Protein AF-A0A523N2A1-F1 (afdb_monomer_lite)

Radius of gyration: 11.04 Å; chains: 1; bounding box: 25×27×24 Å

Secondary structure (DSSP, 8-state):
---GGGS---HHHHHHHHHTT--S--HHHHHHHHHHHTT--------TTSSHHHHHHHHHHHHHT-

Sequence (66 aa):
MQYFNELQLQQPIARALQSMQFEKPTPIQAQAIPLAIDRKDIIACAQTGTGKTAAFGIPIIDRLLK

Structure (mmCIF, N/CA/C/O backbone):
data_AF-A0A523N2A1-F1
#
_entry.id   AF-A0A523N2A1-F1
#
loop_
_atom_site.group_PDB
_atom_site.id
_atom_site.type_symbol
_atom_site.label_atom_id
_atom_site.label_alt_id
_atom_site.label_comp_id
_atom_site.label_asym_id
_atom_site.label_entity_id
_atom_site.label_seq_id
_atom_site.pdbx_PDB_ins_code
_atom_site.Cartn_x
_atom_site.Cartn_y
_atom_site.Cartn_z
_atom_site.occupancy
_atom_site.B_iso_or_equiv
_atom_site.auth_seq_id
_atom_site.auth_comp_id
_atom_site.auth_asym_id
_atom_site.auth_atom_id
_atom_site.pdbx_PDB_model_num
ATOM 1 N N . MET A 1 1 ? -17.639 -7.791 3.699 1.00 59.09 1 MET A N 1
ATOM 2 C CA . MET A 1 1 ? -16.317 -7.483 4.293 1.00 59.09 1 MET A CA 1
ATOM 3 C C . MET A 1 1 ? -15.281 -7.987 3.315 1.00 59.09 1 MET A C 1
ATOM 5 O O . MET A 1 1 ? -15.512 -9.067 2.800 1.00 59.09 1 MET A O 1
ATOM 9 N N . GLN A 1 2 ? -14.227 -7.220 3.043 1.00 81.25 2 GLN A N 1
ATOM 10 C CA . GLN A 1 2 ? -13.153 -7.638 2.138 1.00 81.25 2 GLN A CA 1
ATOM 11 C C . GLN A 1 2 ? -11.965 -8.157 2.958 1.00 81.25 2 GLN A C 1
ATOM 13 O O . GLN A 1 2 ? -11.688 -7.595 4.022 1.00 81.25 2 GLN A O 1
ATOM 18 N N . TYR A 1 3 ? -11.283 -9.197 2.485 1.00 91.06 3 TYR A N 1
ATOM 19 C CA . TYR A 1 3 ? -10.079 -9.773 3.098 1.00 91.06 3 TYR A CA 1
ATOM 20 C C . TYR A 1 3 ? -8.877 -9.680 2.154 1.00 91.06 3 TYR A C 1
ATOM 22 O O . TYR A 1 3 ? -9.024 -9.619 0.935 1.00 91.06 3 TYR A O 1
ATOM 30 N N . PHE A 1 4 ? -7.660 -9.687 2.703 1.00 93.69 4 PHE A N 1
ATOM 31 C CA . PHE A 1 4 ? -6.443 -9.636 1.883 1.00 93.69 4 PHE A CA 1
ATOM 32 C C . PHE A 1 4 ? -6.280 -10.847 0.957 1.00 93.69 4 PHE A C 1
ATOM 34 O O . PHE A 1 4 ? -5.730 -10.702 -0.128 1.00 93.69 4 PHE A O 1
ATOM 41 N N . ASN A 1 5 ? -6.771 -12.022 1.353 1.00 88.69 5 ASN A N 1
ATOM 42 C CA . ASN A 1 5 ? -6.718 -13.241 0.537 1.00 88.69 5 ASN A CA 1
ATOM 43 C C . ASN A 1 5 ? -7.673 -13.220 -0.673 1.00 88.69 5 ASN A C 1
ATOM 45 O O . ASN A 1 5 ? -7.550 -14.064 -1.554 1.00 88.69 5 ASN A O 1
ATOM 49 N N . GLU A 1 6 ? -8.606 -12.268 -0.723 1.00 90.62 6 GLU A N 1
ATOM 50 C CA . GLU A 1 6 ? -9.489 -12.032 -1.870 1.00 90.62 6 GLU A CA 1
ATOM 51 C C . GLU A 1 6 ? -8.832 -11.104 -2.905 1.00 90.62 6 GLU A C 1
ATOM 53 O O . GLU A 1 6 ? -9.287 -11.010 -4.045 1.00 90.62 6 GLU A O 1
ATOM 58 N N . LEU A 1 7 ? -7.754 -10.412 -2.522 1.00 87.62 7 LEU A N 1
ATOM 59 C CA . LEU A 1 7 ? -6.932 -9.616 -3.424 1.00 87.62 7 LEU A CA 1
ATOM 60 C C . LEU A 1 7 ? -5.965 -10.579 -4.122 1.00 87.62 7 LEU A C 1
ATOM 62 O O . LEU A 1 7 ? -5.287 -11.349 -3.449 1.00 87.62 7 LEU A O 1
ATOM 66 N N . GLN A 1 8 ? -5.913 -10.560 -5.457 1.00 87.56 8 GLN A N 1
ATOM 67 C CA . GLN A 1 8 ? -5.117 -11.472 -6.301 1.00 87.56 8 GLN A CA 1
ATOM 68 C C . GLN A 1 8 ? -3.593 -11.228 -6.188 1.00 87.56 8 GLN A C 1
ATOM 70 O O . GLN A 1 8 ? -2.908 -10.956 -7.173 1.00 87.56 8 GLN A O 1
ATOM 75 N N . LEU A 1 9 ? -3.074 -11.291 -4.965 1.00 92.25 9 LEU A N 1
ATOM 76 C CA . LEU A 1 9 ? -1.689 -11.054 -4.587 1.00 92.25 9 LEU A CA 1
ATOM 77 C C . LEU A 1 9 ? -0.851 -12.323 -4.759 1.00 92.25 9 LEU A C 1
ATOM 79 O O . LEU A 1 9 ? -1.341 -13.449 -4.635 1.00 92.25 9 LEU A O 1
ATOM 83 N N . GLN A 1 10 ? 0.447 -12.147 -4.986 1.00 93.88 10 GLN A N 1
ATOM 84 C CA . GLN A 1 10 ? 1.403 -13.245 -5.018 1.00 93.88 10 GLN A CA 1
ATOM 85 C C . GLN A 1 10 ? 1.477 -13.955 -3.657 1.00 93.88 10 GLN A C 1
ATOM 87 O O . GLN A 1 10 ? 1.436 -13.334 -2.591 1.00 93.88 10 GLN A O 1
ATOM 92 N N . GLN A 1 11 ? 1.666 -15.277 -3.688 1.00 94.06 11 GLN A N 1
ATOM 93 C CA . GLN A 1 11 ? 1.710 -16.122 -2.487 1.00 94.06 11 GLN A CA 1
ATOM 94 C C . GLN A 1 11 ? 2.700 -15.657 -1.398 1.00 94.06 11 GLN A C 1
ATOM 96 O O . GLN A 1 11 ? 2.343 -15.721 -0.218 1.00 94.06 11 GLN A O 1
ATOM 101 N N . PRO A 1 12 ? 3.915 -15.161 -1.719 1.00 94.81 12 PRO A N 1
ATOM 102 C CA . PRO A 1 12 ? 4.824 -14.637 -0.700 1.00 94.81 12 PRO A CA 1
ATOM 103 C C . PRO A 1 12 ? 4.235 -13.454 0.078 1.00 94.81 12 PRO A C 1
ATOM 105 O O . PRO A 1 12 ? 4.435 -13.358 1.287 1.00 94.81 12 PRO A O 1
ATOM 108 N N . ILE A 1 13 ? 3.463 -12.592 -0.590 1.00 95.31 13 ILE A N 1
ATOM 109 C CA . ILE A 1 13 ? 2.807 -11.441 0.038 1.00 95.31 13 ILE A CA 1
ATOM 110 C C . ILE A 1 13 ? 1.656 -11.905 0.917 1.00 95.31 13 ILE A C 1
ATOM 112 O O . ILE A 1 13 ? 1.568 -11.472 2.060 1.00 95.31 13 ILE A O 1
ATOM 116 N N . ALA A 1 14 ? 0.813 -12.820 0.432 1.00 93.12 14 ALA A N 1
ATOM 117 C CA . ALA A 1 14 ? -0.278 -13.374 1.231 1.00 93.12 14 ALA A CA 1
ATOM 118 C C . ALA A 1 14 ? 0.239 -14.001 2.541 1.00 93.12 14 ALA A C 1
ATOM 120 O O . ALA A 1 14 ? -0.306 -13.742 3.614 1.00 93.12 14 ALA A O 1
ATOM 121 N N . ARG A 1 15 ? 1.351 -14.747 2.477 1.00 94.06 15 ARG A N 1
ATOM 122 C CA . ARG A 1 15 ? 2.015 -15.317 3.662 1.00 94.06 15 ARG A CA 1
ATOM 123 C C . ARG A 1 15 ? 2.580 -14.249 4.597 1.00 94.06 15 ARG A C 1
ATOM 125 O O . ARG A 1 15 ? 2.442 -14.387 5.808 1.00 94.06 15 ARG A O 1
ATOM 132 N N . ALA A 1 16 ? 3.200 -13.200 4.056 1.00 95.38 16 ALA A N 1
ATOM 133 C CA . ALA A 1 16 ? 3.720 -12.092 4.856 1.00 95.38 16 ALA A CA 1
ATOM 134 C C . ALA A 1 16 ? 2.594 -11.318 5.561 1.00 95.38 16 ALA A C 1
ATOM 136 O O . ALA A 1 16 ? 2.702 -10.996 6.737 1.00 95.38 16 ALA A O 1
ATOM 137 N N . LEU A 1 17 ? 1.476 -11.072 4.875 1.00 95.31 17 LEU A N 1
ATOM 138 C CA . LEU A 1 17 ? 0.302 -10.438 5.477 1.00 95.31 17 LEU A CA 1
ATOM 139 C C . LEU A 1 17 ? -0.278 -11.308 6.597 1.00 95.31 17 LEU A C 1
ATOM 141 O O . LEU A 1 17 ? -0.567 -10.802 7.678 1.00 95.31 17 LEU A O 1
ATOM 145 N N . GLN A 1 18 ? -0.360 -12.624 6.387 1.00 93.38 18 GLN A N 1
ATOM 146 C CA . GLN A 1 18 ? -0.805 -13.558 7.418 1.00 93.38 18 GLN A CA 1
ATOM 147 C C . GLN A 1 18 ? 0.133 -13.581 8.637 1.00 93.38 18 GLN A C 1
ATOM 149 O O . GLN A 1 18 ? -0.349 -13.559 9.767 1.00 93.38 18 GLN A O 1
ATOM 154 N N . SER A 1 19 ? 1.459 -13.591 8.444 1.00 95.88 19 SER A N 1
ATOM 155 C CA . SER A 1 19 ? 2.419 -13.580 9.561 1.00 95.88 19 SER A CA 1
ATOM 156 C C . SER A 1 19 ? 2.393 -12.268 10.348 1.00 95.88 19 SER A C 1
ATOM 158 O O . SER A 1 19 ? 2.617 -12.271 11.556 1.00 95.88 19 SER A O 1
ATOM 160 N N . MET A 1 20 ? 2.049 -11.164 9.683 1.00 94.31 20 MET A N 1
ATOM 161 C CA . MET A 1 20 ? 1.787 -9.864 10.304 1.00 94.31 20 MET A CA 1
ATOM 162 C C . MET A 1 20 ? 0.393 -9.762 10.941 1.00 94.31 20 MET A C 1
ATOM 164 O O . MET A 1 20 ? 0.058 -8.713 11.486 1.00 94.31 20 MET A O 1
ATOM 168 N N . GLN A 1 21 ? -0.420 -10.824 10.876 1.00 94.94 21 GLN A N 1
ATOM 169 C CA . GLN A 1 21 ? -1.808 -10.853 11.355 1.00 94.94 21 GLN A CA 1
ATOM 170 C C . GLN A 1 21 ? -2.704 -9.808 10.662 1.00 94.94 21 GLN A C 1
ATOM 172 O O . GLN A 1 21 ? -3.676 -9.305 11.224 1.00 94.94 21 GLN A O 1
ATOM 177 N N . PHE A 1 22 ? -2.383 -9.473 9.410 1.00 94.56 22 PHE A N 1
ATOM 178 C CA . PHE A 1 22 ? -3.180 -8.587 8.569 1.00 94.56 22 PHE A CA 1
ATOM 179 C C . PHE A 1 22 ? -4.210 -9.409 7.799 1.00 94.56 22 PHE A C 1
ATOM 181 O O . PHE A 1 22 ? -3.946 -9.926 6.717 1.00 94.56 22 PHE A O 1
ATOM 188 N N . GLU A 1 23 ? -5.410 -9.516 8.362 1.00 92.75 23 GLU A N 1
ATOM 189 C CA . GLU A 1 23 ? -6.515 -10.238 7.723 1.00 92.75 23 GLU A CA 1
ATOM 190 C C . GLU A 1 23 ? -7.358 -9.331 6.826 1.00 92.75 23 GLU A C 1
ATOM 192 O O . GLU A 1 23 ? -7.698 -9.685 5.693 1.00 92.75 23 GLU A O 1
ATOM 197 N N . LYS A 1 24 ? -7.692 -8.142 7.336 1.00 95.56 24 LYS A N 1
ATOM 198 C CA . LYS A 1 24 ? -8.621 -7.208 6.699 1.00 95.56 24 LYS A CA 1
ATOM 199 C C . LYS A 1 24 ? -7.889 -5.932 6.286 1.00 95.56 24 LYS A C 1
ATOM 201 O O . LYS A 1 24 ? -7.272 -5.299 7.146 1.00 95.56 24 LYS A O 1
ATOM 206 N N . PRO A 1 25 ? -7.972 -5.520 5.012 1.00 96.38 25 PRO A N 1
ATOM 207 C CA . PRO A 1 25 ? -7.467 -4.224 4.597 1.00 96.38 25 PRO A CA 1
ATOM 208 C C . PRO A 1 25 ? -8.260 -3.094 5.263 1.00 96.38 25 PRO A C 1
ATOM 210 O O . PRO A 1 25 ? -9.469 -3.192 5.487 1.00 96.38 25 PRO A O 1
ATOM 213 N N . THR A 1 26 ? -7.590 -1.977 5.537 1.00 96.25 26 THR A N 1
ATOM 214 C CA . THR A 1 26 ? -8.267 -0.729 5.909 1.00 96.25 26 THR A CA 1
ATOM 215 C C . THR A 1 26 ? -9.075 -0.181 4.722 1.00 96.25 26 THR A C 1
ATOM 217 O O . THR A 1 26 ? -8.811 -0.555 3.575 1.00 96.25 26 THR A O 1
ATOM 220 N N . PRO A 1 27 ? -10.029 0.750 4.926 1.00 95.75 27 PRO A N 1
ATOM 221 C CA . PRO A 1 27 ? -10.846 1.274 3.829 1.00 95.75 27 PRO A CA 1
ATOM 222 C C . PRO A 1 27 ? -10.039 1.851 2.657 1.00 95.75 27 PRO A C 1
ATOM 224 O O . PRO A 1 27 ? -10.438 1.683 1.508 1.00 95.75 27 PRO A O 1
ATOM 227 N N . ILE A 1 28 ? -8.896 2.495 2.932 1.00 96.62 28 ILE A N 1
ATOM 228 C CA . ILE A 1 28 ? -8.027 3.045 1.881 1.00 96.62 28 ILE A CA 1
ATOM 229 C C . ILE A 1 28 ? -7.261 1.947 1.132 1.00 96.62 28 ILE A C 1
ATOM 231 O O . ILE A 1 28 ? -7.064 2.053 -0.073 1.00 96.62 28 ILE A O 1
ATOM 235 N N . GLN A 1 29 ? -6.873 0.869 1.818 1.00 96.94 29 GLN A N 1
ATOM 236 C CA . GLN A 1 29 ? -6.201 -0.287 1.218 1.00 96.94 29 GLN A CA 1
ATOM 237 C C . GLN A 1 29 ? -7.159 -1.084 0.327 1.00 96.94 29 GLN A C 1
ATOM 239 O O . GLN A 1 29 ? -6.814 -1.392 -0.808 1.00 96.94 29 GLN A O 1
ATOM 244 N N . ALA A 1 30 ? -8.378 -1.352 0.805 1.00 96.00 30 ALA A N 1
ATOM 245 C CA . ALA A 1 30 ? -9.427 -2.047 0.057 1.00 96.00 30 ALA A CA 1
ATOM 246 C C . ALA A 1 30 ? -9.766 -1.349 -1.272 1.00 96.00 30 ALA A C 1
ATOM 248 O O . ALA A 1 30 ? -10.010 -2.010 -2.276 1.00 96.00 30 ALA A O 1
ATOM 249 N N . GLN A 1 31 ? -9.742 -0.013 -1.287 1.00 95.06 31 GLN A N 1
ATOM 250 C CA . GLN A 1 31 ? -10.010 0.780 -2.488 1.00 95.06 31 GLN A CA 1
ATOM 251 C C . GLN A 1 31 ? -8.787 0.899 -3.406 1.00 95.06 31 GLN A C 1
ATOM 253 O O . GLN A 1 31 ? -8.918 0.776 -4.620 1.00 95.06 31 GLN A O 1
ATOM 258 N N . ALA A 1 32 ? -7.596 1.137 -2.848 1.00 96.69 32 ALA A N 1
ATOM 259 C CA . ALA A 1 32 ? -6.404 1.424 -3.645 1.00 96.69 32 ALA A CA 1
ATOM 260 C C . ALA A 1 32 ? -5.715 0.166 -4.194 1.00 96.69 32 ALA A C 1
ATOM 262 O O . ALA A 1 32 ? -5.260 0.179 -5.335 1.00 96.69 32 ALA A O 1
ATOM 263 N N . ILE A 1 33 ? -5.638 -0.921 -3.417 1.00 96.50 33 ILE A N 1
ATOM 264 C CA . ILE A 1 33 ? -4.848 -2.105 -3.791 1.00 96.50 33 ILE A CA 1
ATOM 265 C C . ILE A 1 33 ? -5.355 -2.760 -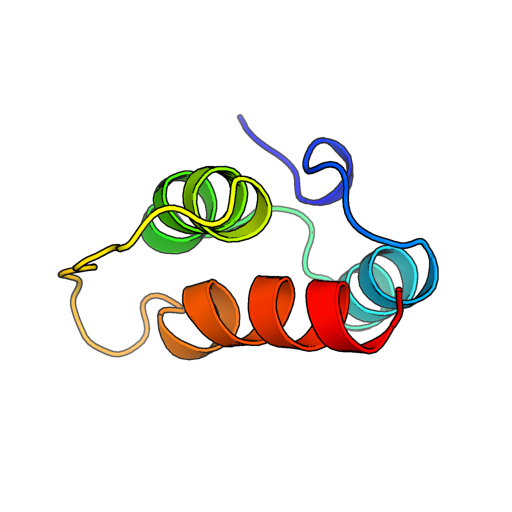5.089 1.00 96.50 33 ILE A C 1
ATOM 267 O O . ILE A 1 33 ? -4.520 -2.989 -5.962 1.00 96.50 33 ILE A O 1
ATOM 271 N N . PRO A 1 34 ? -6.667 -3.014 -5.293 1.00 94.88 34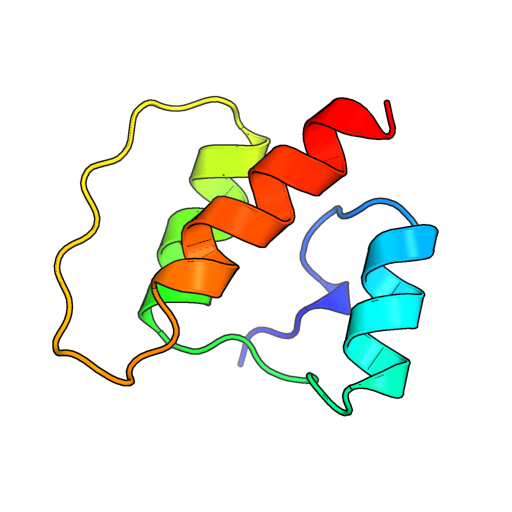 PRO A N 1
ATOM 272 C CA . PRO A 1 34 ? -7.153 -3.589 -6.550 1.00 94.88 34 PRO A CA 1
ATOM 273 C C . PRO A 1 34 ? -6.810 -2.723 -7.767 1.00 94.88 34 PRO A C 1
ATOM 275 O O . PRO A 1 34 ? -6.319 -3.222 -8.774 1.00 94.88 34 PRO A O 1
ATOM 278 N N . LEU A 1 35 ? -6.996 -1.404 -7.649 1.00 95.81 35 LEU A N 1
ATOM 279 C CA . LEU A 1 35 ? -6.681 -0.459 -8.719 1.00 95.81 35 LEU A CA 1
ATOM 280 C C . LEU A 1 35 ? -5.174 -0.438 -9.032 1.00 95.81 35 LEU A C 1
ATOM 282 O O . LEU A 1 35 ? -4.780 -0.312 -10.190 1.00 95.81 35 LEU A O 1
ATOM 286 N N . ALA A 1 36 ? -4.329 -0.565 -8.007 1.00 95.56 36 ALA A N 1
ATOM 287 C CA . ALA A 1 36 ? -2.880 -0.534 -8.156 1.00 95.56 36 ALA A CA 1
ATOM 288 C C . ALA A 1 36 ? -2.336 -1.841 -8.757 1.00 95.56 36 ALA A C 1
ATOM 290 O O . ALA A 1 36 ? -1.420 -1.799 -9.580 1.00 95.56 36 ALA A O 1
ATOM 291 N N . ILE A 1 37 ? -2.929 -2.991 -8.409 1.00 93.88 37 ILE A N 1
ATOM 292 C CA . ILE A 1 37 ? -2.661 -4.286 -9.063 1.00 93.88 37 ILE A CA 1
ATOM 293 C C . ILE A 1 37 ? -3.035 -4.215 -10.552 1.00 93.88 37 ILE A C 1
ATOM 295 O O . ILE A 1 37 ? -2.266 -4.680 -11.397 1.00 93.88 37 ILE A O 1
ATOM 299 N N . ASP A 1 38 ? -4.146 -3.545 -10.875 1.00 93.75 38 ASP A N 1
ATOM 300 C CA . ASP A 1 38 ? -4.593 -3.240 -12.244 1.00 93.75 38 ASP A CA 1
ATOM 301 C C . ASP A 1 38 ? -3.712 -2.206 -12.973 1.00 93.75 38 ASP A C 1
ATOM 303 O O . ASP A 1 38 ? -3.985 -1.866 -14.125 1.00 93.75 38 ASP A O 1
ATOM 307 N N . ARG A 1 39 ? -2.647 -1.699 -12.334 1.00 92.50 39 ARG A N 1
ATOM 308 C CA . ARG A 1 39 ? -1.703 -0.713 -12.892 1.00 92.50 39 ARG A CA 1
ATOM 309 C C . ARG A 1 39 ? -2.356 0.615 -13.285 1.00 92.50 39 ARG A C 1
ATOM 311 O O . ARG A 1 39 ? -1.915 1.260 -14.234 1.00 92.50 39 ARG A O 1
ATOM 318 N N . LYS A 1 40 ? -3.398 1.021 -12.563 1.00 96.12 40 LYS A N 1
ATOM 319 C CA . LYS A 1 40 ? -4.020 2.337 -12.725 1.00 96.12 40 LYS A CA 1
ATOM 320 C C . LYS A 1 40 ? -3.246 3.377 -11.917 1.00 96.12 40 LYS A C 1
ATOM 322 O O . LYS A 1 40 ? -2.788 3.088 -10.811 1.00 96.12 40 LYS A O 1
ATOM 327 N N . ASP A 1 41 ? -3.156 4.590 -12.449 1.00 96.50 41 ASP A N 1
ATOM 328 C CA . ASP A 1 41 ? -2.661 5.739 -11.693 1.00 96.50 41 ASP A CA 1
ATOM 329 C C . ASP A 1 41 ? -3.708 6.157 -10.656 1.00 96.50 41 ASP A C 1
ATOM 331 O O . ASP A 1 41 ? -4.901 6.253 -10.957 1.00 96.50 41 ASP A O 1
ATOM 335 N N . ILE A 1 42 ? -3.276 6.361 -9.408 1.00 95.81 42 ILE A N 1
ATOM 336 C CA . ILE A 1 42 ? -4.177 6.552 -8.264 1.00 95.81 42 ILE A CA 1
A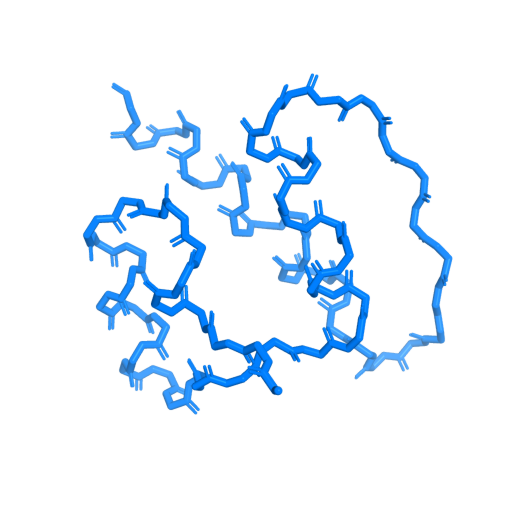TOM 337 C C . ILE A 1 42 ? -3.692 7.707 -7.399 1.00 95.81 42 ILE A C 1
ATOM 339 O O . ILE A 1 42 ? -2.535 7.755 -6.985 1.00 95.81 42 ILE A O 1
ATOM 343 N N . ILE A 1 43 ? -4.630 8.576 -7.029 1.00 95.94 43 ILE A N 1
ATOM 344 C CA . ILE A 1 43 ? -4.475 9.524 -5.927 1.00 95.94 43 ILE A CA 1
ATOM 345 C C . ILE A 1 43 ? -5.331 9.016 -4.767 1.00 95.94 43 ILE A C 1
ATOM 347 O O . ILE A 1 43 ? -6.547 8.894 -4.893 1.00 95.94 43 ILE A O 1
ATOM 351 N N . ALA A 1 44 ? -4.698 8.710 -3.634 1.00 93.56 44 ALA A N 1
ATOM 352 C CA . ALA A 1 44 ? -5.378 8.200 -2.446 1.00 93.56 44 ALA A CA 1
ATOM 353 C C . ALA A 1 44 ? -5.325 9.234 -1.311 1.00 93.56 44 ALA A C 1
ATOM 355 O O . ALA A 1 44 ? -4.254 9.535 -0.780 1.00 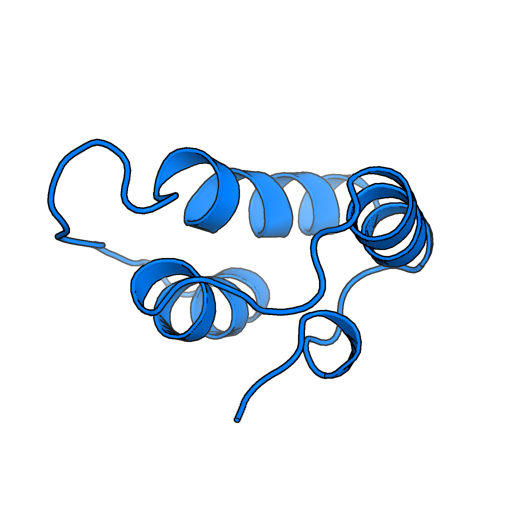93.56 44 ALA A O 1
ATOM 356 N N . CYS A 1 45 ? -6.487 9.746 -0.901 1.00 94.94 45 CYS A N 1
ATOM 357 C CA . CYS A 1 45 ? -6.613 10.729 0.177 1.00 94.94 45 CYS A CA 1
ATOM 358 C C . CYS A 1 45 ? -7.213 10.082 1.429 1.00 94.94 45 CYS A C 1
ATOM 360 O O . CYS A 1 45 ? -8.355 9.634 1.424 1.00 94.94 45 CYS A O 1
ATOM 362 N N . ALA A 1 46 ? -6.447 10.048 2.520 1.00 94.81 46 ALA A N 1
ATOM 363 C CA . ALA A 1 46 ? -6.913 9.581 3.825 1.00 94.81 46 ALA A CA 1
ATOM 364 C C . ALA A 1 46 ? -6.083 10.212 4.952 1.00 94.81 46 ALA A C 1
ATOM 366 O O . ALA A 1 46 ? -4.944 10.636 4.730 1.00 94.81 46 ALA A O 1
ATOM 367 N N . GLN A 1 47 ? -6.608 10.220 6.179 1.00 94.94 47 GLN A N 1
ATOM 368 C CA . GLN A 1 47 ? -5.893 10.720 7.362 1.00 94.94 47 GLN A CA 1
ATOM 369 C C . GLN A 1 47 ? -4.622 9.901 7.664 1.00 94.94 47 GLN A C 1
ATOM 371 O O . GLN A 1 47 ? -4.441 8.781 7.175 1.00 94.94 47 GLN A O 1
ATOM 376 N N . THR A 1 48 ? -3.678 10.460 8.420 1.00 94.88 48 THR A N 1
ATOM 377 C CA . THR A 1 48 ? -2.481 9.731 8.887 1.00 94.88 48 THR A CA 1
ATOM 378 C C . THR A 1 48 ? -2.881 8.546 9.775 1.00 94.88 48 THR A C 1
ATOM 380 O O . THR A 1 48 ? -3.926 8.576 10.410 1.00 94.88 48 THR A O 1
ATOM 383 N N . GLY A 1 49 ? -2.096 7.463 9.759 1.00 93.88 49 GLY A N 1
ATOM 384 C CA . GLY A 1 49 ? -2.397 6.251 10.539 1.00 93.88 49 GLY A CA 1
ATOM 385 C C . GLY A 1 49 ? -3.451 5.314 9.929 1.00 93.88 49 GLY A C 1
ATOM 386 O O . GLY A 1 49 ? -3.736 4.272 10.497 1.00 93.88 49 GLY A O 1
ATOM 387 N N . THR A 1 50 ? -3.992 5.619 8.744 1.00 94.69 50 THR A N 1
ATOM 388 C CA . THR A 1 50 ? -5.032 4.800 8.076 1.00 94.69 50 THR A CA 1
ATOM 389 C C . THR A 1 50 ? -4.489 3.679 7.180 1.00 94.69 50 THR A C 1
ATOM 391 O O . THR A 1 50 ? -5.252 3.009 6.486 1.00 94.69 50 THR A O 1
ATOM 394 N N . GLY A 1 51 ? -3.170 3.465 7.162 1.00 95.69 51 GLY A N 1
ATOM 395 C CA . GLY A 1 51 ? -2.551 2.385 6.386 1.00 95.69 51 GLY A CA 1
ATOM 396 C C . GLY A 1 51 ? -2.208 2.720 4.928 1.00 95.69 51 GLY A C 1
ATOM 397 O O . GLY A 1 51 ? -1.970 1.797 4.149 1.00 95.69 51 GLY A O 1
ATOM 398 N N . LYS A 1 52 ? -2.128 4.012 4.559 1.00 97.12 52 LYS A N 1
ATOM 399 C CA . LYS A 1 52 ? -1.722 4.471 3.210 1.00 97.12 52 LYS A CA 1
ATOM 400 C C . LYS A 1 52 ? -0.391 3.872 2.739 1.00 97.12 52 LYS A C 1
ATOM 402 O O . LYS A 1 52 ? -0.285 3.480 1.587 1.00 97.12 52 LYS A O 1
ATOM 407 N N . THR A 1 53 ? 0.600 3.748 3.624 1.00 96.50 53 THR A N 1
ATOM 408 C CA . THR A 1 53 ? 1.914 3.178 3.280 1.00 96.50 53 THR A CA 1
ATOM 409 C C . THR A 1 53 ? 1.788 1.774 2.693 1.00 96.50 53 THR A C 1
ATOM 411 O O . THR A 1 53 ? 2.327 1.506 1.626 1.00 96.50 53 THR A O 1
ATOM 414 N N . ALA A 1 54 ? 1.015 0.893 3.334 1.00 96.25 54 ALA A N 1
ATOM 415 C CA . ALA A 1 54 ? 0.776 -0.453 2.822 1.00 96.25 54 ALA 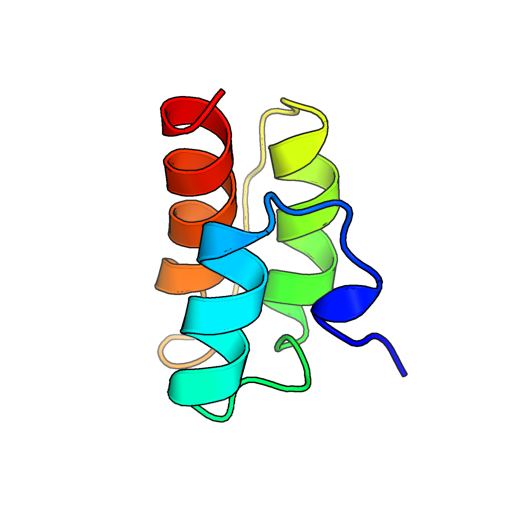A CA 1
ATOM 416 C C . ALA A 1 54 ? -0.156 -0.458 1.596 1.00 96.25 54 ALA A C 1
ATOM 418 O O . ALA A 1 54 ? 0.015 -1.300 0.720 1.00 96.25 54 ALA A O 1
ATOM 419 N N . ALA A 1 55 ? -1.081 0.507 1.488 1.00 96.88 55 ALA A N 1
ATOM 420 C CA . ALA A 1 55 ? -1.970 0.641 0.330 1.00 96.88 55 ALA A CA 1
ATOM 421 C C . ALA A 1 55 ? -1.204 0.816 -0.996 1.00 96.88 55 ALA A C 1
ATOM 423 O O . ALA A 1 55 ? -1.649 0.306 -2.018 1.00 96.88 55 ALA A O 1
ATOM 424 N N . PHE A 1 56 ? -0.040 1.477 -0.966 1.00 96.56 56 PHE A N 1
ATOM 425 C CA . PHE A 1 56 ? 0.866 1.588 -2.117 1.00 96.56 56 PHE A CA 1
ATOM 426 C C . PHE A 1 56 ? 2.000 0.554 -2.091 1.00 96.56 56 PHE A C 1
ATOM 428 O O . PHE A 1 56 ? 2.375 0.023 -3.131 1.00 96.56 56 PHE A O 1
ATOM 435 N N . GLY A 1 57 ? 2.547 0.239 -0.915 1.00 96.81 57 GLY A N 1
ATOM 436 C CA . GLY A 1 57 ? 3.691 -0.664 -0.785 1.00 96.81 57 GLY A CA 1
ATOM 437 C C . GLY A 1 57 ? 3.385 -2.102 -1.204 1.00 96.81 57 GLY A C 1
ATOM 438 O O . GLY A 1 57 ? 4.176 -2.701 -1.925 1.00 96.81 57 GLY A O 1
ATOM 439 N N . ILE A 1 58 ? 2.224 -2.639 -0.810 1.00 96.50 58 ILE A N 1
ATOM 440 C CA . ILE A 1 58 ? 1.800 -4.001 -1.169 1.00 96.50 58 ILE A CA 1
ATOM 441 C C . ILE A 1 58 ? 1.772 -4.199 -2.695 1.00 96.50 58 ILE A C 1
ATOM 443 O O . ILE A 1 58 ? 2.476 -5.090 -3.169 1.00 96.50 58 ILE A O 1
ATOM 447 N N . PRO A 1 59 ? 1.039 -3.390 -3.490 1.00 96.25 59 PRO A N 1
ATOM 448 C CA . PRO A 1 59 ? 0.995 -3.577 -4.941 1.00 96.25 59 PRO A CA 1
ATOM 449 C C . PRO A 1 59 ? 2.339 -3.291 -5.633 1.00 96.25 59 PRO A C 1
ATOM 451 O O . PRO A 1 59 ? 2.630 -3.901 -6.661 1.00 96.25 59 PRO A O 1
ATOM 454 N N . ILE A 1 60 ? 3.191 -2.416 -5.078 1.00 96.25 60 ILE A N 1
ATOM 455 C CA . ILE A 1 60 ? 4.556 -2.204 -5.592 1.00 96.25 60 ILE A CA 1
ATOM 456 C C . ILE A 1 60 ? 5.394 -3.475 -5.427 1.00 96.25 60 ILE A C 1
ATOM 458 O O . ILE A 1 60 ? 6.020 -3.921 -6.386 1.00 96.25 60 ILE A O 1
ATOM 462 N N . ILE A 1 61 ? 5.395 -4.076 -4.234 1.00 96.12 61 ILE A N 1
ATOM 463 C CA . ILE A 1 61 ? 6.142 -5.312 -3.972 1.00 96.12 61 ILE A CA 1
ATOM 4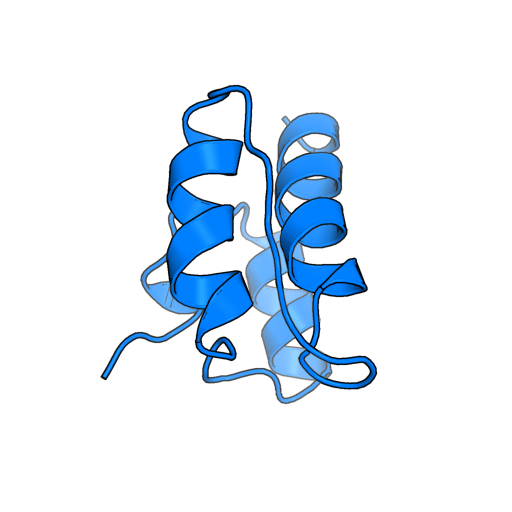64 C C . ILE A 1 61 ? 5.561 -6.467 -4.798 1.00 96.12 61 ILE A C 1
ATOM 466 O O . ILE A 1 61 ? 6.328 -7.227 -5.381 1.00 96.12 61 ILE A O 1
ATOM 470 N N . ASP A 1 62 ? 4.231 -6.564 -4.926 1.00 94.94 62 ASP A N 1
ATOM 471 C CA . ASP A 1 62 ? 3.561 -7.581 -5.758 1.00 94.94 62 ASP A CA 1
ATOM 472 C C . ASP A 1 62 ? 4.051 -7.544 -7.201 1.00 94.94 62 ASP A C 1
ATOM 474 O O . ASP A 1 62 ? 4.349 -8.578 -7.797 1.00 94.94 62 ASP A O 1
ATOM 478 N N . ARG A 1 63 ? 4.221 -6.333 -7.735 1.00 93.31 63 ARG A N 1
ATOM 479 C CA . ARG A 1 63 ? 4.761 -6.116 -9.071 1.00 93.31 63 ARG A CA 1
ATOM 480 C C . ARG A 1 63 ? 6.226 -6.527 -9.203 1.00 93.31 63 ARG A C 1
ATOM 482 O O . ARG A 1 63 ? 6.590 -7.001 -10.269 1.00 93.31 63 ARG A O 1
ATOM 489 N N . LEU A 1 64 ? 7.052 -6.309 -8.181 1.00 94.25 64 LEU A N 1
ATOM 490 C CA . LEU A 1 64 ? 8.482 -6.648 -8.212 1.00 94.25 64 LEU A CA 1
ATOM 491 C C . LEU A 1 64 ? 8.748 -8.152 -8.066 1.00 94.25 64 LEU A C 1
ATOM 493 O O . LEU A 1 64 ? 9.831 -8.609 -8.415 1.00 94.25 64 LEU A O 1
ATOM 497 N N . LEU A 1 65 ? 7.788 -8.904 -7.524 1.00 91.06 65 LEU A N 1
ATOM 498 C CA . LEU A 1 65 ? 7.871 -10.359 -7.375 1.00 91.06 65 LEU A CA 1
ATOM 499 C C . LEU A 1 65 ? 7.377 -11.132 -8.610 1.00 91.06 65 LEU A C 1
ATOM 501 O O . LEU A 1 65 ? 7.503 -12.356 -8.627 1.00 91.06 65 LEU A O 1
ATOM 505 N N . LYS A 1 66 ? 6.800 -10.441 -9.600 1.00 74.94 66 LYS A N 1
ATOM 506 C CA . LYS A 1 66 ? 6.466 -11.005 -10.916 1.00 74.94 66 LYS A CA 1
ATOM 507 C C . LYS A 1 66 ? 7.677 -10.968 -11.834 1.00 74.94 66 LYS A C 1
ATOM 509 O O . LYS A 1 66 ? 7.854 -11.966 -12.562 1.00 74.94 66 LYS A O 1
#

Foldseek 3Di:
DDFPVVAPFDPVLVVVCVVVVNTHQFPQLVVQQNCVLVVHDDDGDDDPPRCVCCSNVRSVVRVVVD

pLDDT: mean 93.59, std 5.56, range [59.09, 97.12]